Protein AF-A0A9E4AC80-F1 (afdb_monomer_lite)

Foldseek 3Di:
DCFDWDWDWDDDVPDIDIDTDGDDFDDKDFQDDDDDDDDDPPDDDDDDCPNGIDGPVRDDDDDDDDDPDVVVPD

Radius of gyration: 22.67 Å; chains: 1; bounding box: 47×23×66 Å

Secondary structure (DSSP, 8-state):
-----EEEEEEETTEEEEEEE-PPPPPPEE-S-PPP----TT-------TTTEE-TT-PPP------S-TTT--

pLDDT: mean 84.57, std 14.38, range [47.69, 97.19]

Structure (mmCIF, N/CA/C/O backbone):
data_AF-A0A9E4AC80-F1
#
_entry.id   AF-A0A9E4AC80-F1
#
loop_
_atom_site.group_PDB
_atom_site.id
_atom_site.type_symbol
_atom_site.label_atom_id
_atom_site.label_alt_id
_atom_site.label_comp_id
_atom_site.label_asym_id
_atom_site.label_entity_id
_atom_site.label_seq_id
_atom_site.pdbx_PDB_ins_code
_atom_site.Cartn_x
_atom_site.Cartn_y
_atom_site.Cartn_z
_atom_site.occupancy
_atom_site.B_iso_or_equiv
_atom_site.auth_seq_id
_atom_site.auth_comp_id
_atom_site.auth_asym_id
_atom_site.auth_atom_id
_atom_site.pdbx_PDB_model_num
ATOM 1 N N . MET A 1 1 ? 2.8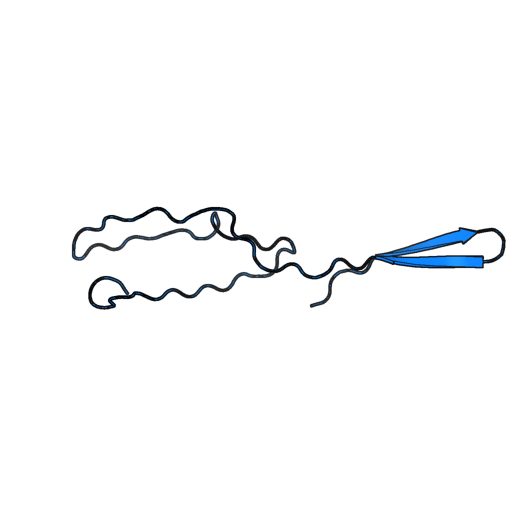03 -3.194 -21.770 1.00 47.69 1 MET A N 1
ATOM 2 C CA . MET A 1 1 ? 3.327 -4.485 -22.280 1.00 47.69 1 MET A CA 1
ATOM 3 C C . MET A 1 1 ? 4.136 -4.258 -23.556 1.00 47.69 1 MET A C 1
ATOM 5 O O . MET A 1 1 ? 3.779 -4.726 -24.632 1.00 47.69 1 MET A O 1
ATOM 9 N N . SER A 1 2 ? 5.217 -3.494 -23.464 1.00 50.66 2 SER A N 1
ATOM 10 C CA . SER A 1 2 ? 6.128 -3.263 -24.590 1.00 50.66 2 SER A CA 1
ATOM 11 C C . SER A 1 2 ? 7.537 -3.200 -24.027 1.00 50.66 2 SER A C 1
ATOM 13 O O . SER A 1 2 ? 8.148 -2.135 -23.968 1.00 50.66 2 SER A O 1
ATOM 15 N N . GLY A 1 3 ? 8.008 -4.360 -23.560 1.00 56.50 3 GLY A N 1
ATOM 16 C CA . GLY A 1 3 ? 9.406 -4.567 -23.209 1.00 56.50 3 GLY A CA 1
ATOM 17 C C . GLY A 1 3 ? 10.285 -4.183 -24.397 1.00 56.50 3 GLY A C 1
ATOM 18 O O . GLY A 1 3 ? 9.959 -4.449 -25.560 1.00 56.50 3 GLY A O 1
ATOM 19 N N . ARG A 1 4 ? 11.378 -3.474 -24.123 1.00 64.94 4 ARG A N 1
ATOM 20 C CA . ARG A 1 4 ? 12.313 -3.017 -25.153 1.00 64.94 4 ARG A CA 1
ATOM 21 C C . ARG A 1 4 ? 13.126 -4.206 -25.657 1.00 64.94 4 ARG A C 1
ATOM 23 O O . ARG A 1 4 ? 14.172 -4.522 -25.105 1.00 64.94 4 ARG A O 1
ATOM 30 N N . CYS A 1 5 ? 12.671 -4.853 -26.727 1.00 60.56 5 CYS A N 1
ATOM 31 C CA . CYS A 1 5 ? 13.480 -5.866 -27.399 1.00 60.56 5 CYS A CA 1
ATOM 32 C C . CYS A 1 5 ? 14.722 -5.209 -28.012 1.00 60.56 5 CYS A C 1
ATOM 34 O O . CYS A 1 5 ? 14.609 -4.322 -28.864 1.00 60.56 5 CYS A O 1
ATOM 36 N N . THR A 1 6 ? 15.908 -5.663 -27.615 1.00 63.22 6 THR A N 1
ATOM 37 C CA . THR A 1 6 ? 17.157 -5.232 -28.250 1.00 63.22 6 THR A CA 1
ATOM 38 C C . THR A 1 6 ? 17.540 -6.251 -29.314 1.00 63.22 6 THR A C 1
ATOM 40 O O . THR A 1 6 ? 17.690 -7.442 -29.034 1.00 63.22 6 THR A O 1
ATOM 43 N N . LEU A 1 7 ? 17.682 -5.788 -30.556 1.00 67.06 7 LEU A N 1
ATOM 44 C CA . LEU A 1 7 ? 18.083 -6.627 -31.679 1.00 67.06 7 LEU A CA 1
ATOM 45 C C . LEU A 1 7 ? 19.610 -6.634 -31.790 1.00 67.06 7 LEU A C 1
ATOM 47 O O . LEU A 1 7 ? 20.216 -5.638 -32.186 1.00 67.06 7 LEU A O 1
ATOM 51 N N . ALA A 1 8 ? 20.236 -7.761 -31.455 1.00 70.00 8 ALA A N 1
ATOM 52 C CA . ALA A 1 8 ? 21.672 -7.944 -31.615 1.00 70.00 8 ALA A CA 1
ATOM 53 C C . ALA A 1 8 ? 21.946 -8.750 -32.890 1.00 70.00 8 ALA A C 1
ATOM 55 O O . ALA A 1 8 ? 21.695 -9.954 -32.947 1.00 70.00 8 ALA A O 1
ATOM 56 N N . CYS A 1 9 ? 22.478 -8.083 -33.914 1.00 71.19 9 CYS A N 1
ATOM 57 C CA . CYS A 1 9 ? 22.886 -8.714 -35.166 1.00 71.19 9 CYS A CA 1
ATOM 58 C C . CYS A 1 9 ? 24.407 -8.881 -35.201 1.00 71.19 9 CYS A C 1
ATOM 60 O O . CYS A 1 9 ? 25.147 -7.906 -35.050 1.00 71.19 9 CYS A O 1
ATOM 62 N N . LYS A 1 10 ? 24.883 -10.110 -35.421 1.00 72.88 10 LYS A N 1
ATOM 63 C CA . LYS A 1 10 ? 26.312 -10.405 -35.585 1.00 72.88 10 LYS A CA 1
ATOM 64 C C . LYS A 1 10 ? 26.549 -10.963 -36.984 1.00 72.88 10 LYS A C 1
ATOM 66 O O . LYS A 1 10 ? 25.946 -11.960 -37.379 1.00 72.88 10 LYS A O 1
ATOM 71 N N . GLY A 1 11 ? 27.399 -10.275 -37.743 1.00 64.19 11 GLY A N 1
ATOM 72 C CA . GLY A 1 11 ? 27.802 -10.695 -39.080 1.00 64.19 11 GLY A CA 1
ATOM 73 C C . GLY A 1 11 ? 28.842 -11.802 -38.989 1.00 64.19 11 GLY A C 1
ATOM 74 O O . GLY A 1 11 ? 29.917 -11.598 -38.427 1.00 64.19 11 GLY A O 1
ATOM 75 N N . ILE A 1 12 ? 28.527 -12.965 -39.544 1.00 62.41 12 ILE A N 1
ATOM 76 C CA . ILE A 1 12 ? 29.493 -14.029 -39.818 1.00 62.41 12 ILE A CA 1
ATOM 77 C C . ILE A 1 12 ? 29.677 -14.032 -41.341 1.00 62.41 12 ILE A C 1
ATOM 79 O O . ILE A 1 12 ? 28.754 -13.669 -42.064 1.00 62.41 12 ILE A O 1
ATOM 83 N N . LEU A 1 13 ? 30.880 -14.338 -41.837 1.00 56.69 13 LEU A N 1
ATOM 84 C CA . LEU A 1 13 ? 31.250 -14.275 -43.259 1.00 56.69 13 LEU A CA 1
ATOM 85 C C . LEU A 1 13 ? 30.107 -14.812 -44.163 1.00 56.69 13 LEU A C 1
ATOM 87 O O . LEU A 1 13 ? 29.854 -16.011 -44.195 1.00 56.69 13 LEU A O 1
ATOM 91 N N . ALA A 1 14 ? 29.411 -13.899 -44.852 1.00 67.06 14 ALA A N 1
ATOM 92 C CA . ALA A 1 14 ? 28.255 -14.098 -45.745 1.00 67.06 14 ALA A CA 1
ATOM 93 C C . ALA A 1 14 ? 26.836 -14.315 -45.152 1.00 67.06 14 ALA A C 1
ATOM 95 O O . ALA A 1 14 ? 25.889 -14.361 -45.937 1.00 67.06 14 ALA A O 1
ATOM 96 N N . ALA A 1 15 ? 26.625 -14.360 -43.830 1.00 56.84 15 ALA A N 1
ATOM 97 C CA . ALA A 1 15 ? 25.281 -14.390 -43.232 1.00 56.84 15 ALA A CA 1
ATOM 98 C C . ALA A 1 15 ? 25.210 -13.642 -41.888 1.00 56.84 15 ALA A C 1
ATOM 100 O O . ALA A 1 15 ? 26.024 -13.847 -40.986 1.00 56.84 15 ALA A O 1
ATOM 101 N N . THR A 1 16 ? 24.200 -12.786 -41.735 1.00 70.88 16 THR A N 1
ATOM 102 C CA . THR A 1 16 ? 23.917 -12.088 -40.475 1.00 70.88 16 THR A CA 1
ATOM 103 C C . THR A 1 16 ? 22.888 -12.883 -39.684 1.00 70.88 16 THR A C 1
ATOM 105 O O . THR A 1 16 ? 21.766 -13.071 -40.149 1.00 70.88 16 THR A O 1
ATOM 108 N N . LEU A 1 17 ? 23.254 -13.324 -38.480 1.00 73.06 17 LEU A N 1
ATOM 109 C CA . LEU A 1 17 ? 22.309 -13.893 -37.522 1.00 73.06 17 LEU A CA 1
ATOM 110 C C . LEU A 1 17 ? 21.908 -12.794 -36.536 1.00 73.06 17 LEU A C 1
ATOM 112 O O . LEU A 1 17 ? 22.774 -12.176 -35.910 1.00 73.06 17 LEU A O 1
ATOM 116 N N . CYS A 1 18 ? 20.606 -12.547 -36.402 1.00 67.88 18 CYS A N 1
ATOM 117 C CA . CYS A 1 18 ? 20.070 -11.616 -35.417 1.00 67.88 18 CYS A CA 1
ATOM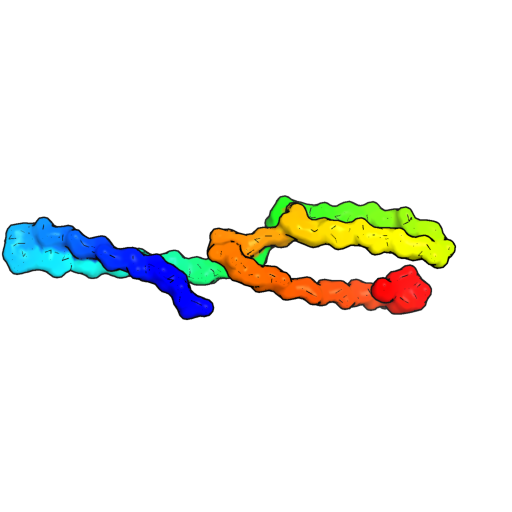 118 C C . CYS A 1 18 ? 19.318 -12.394 -34.341 1.00 67.88 18 CYS A C 1
ATOM 120 O O . CYS A 1 18 ? 18.414 -13.166 -34.655 1.00 67.88 18 CYS A O 1
ATOM 122 N N . LEU A 1 19 ? 19.689 -12.181 -33.081 1.00 67.00 19 LEU A N 1
ATOM 123 C CA . LEU A 1 19 ? 18.911 -12.645 -31.940 1.00 67.00 19 LEU A CA 1
ATOM 124 C C . LEU A 1 19 ? 18.183 -11.439 -31.350 1.00 67.00 19 LEU A C 1
ATOM 126 O O . LEU A 1 19 ? 18.789 -10.392 -31.113 1.00 67.00 19 LEU A O 1
ATOM 130 N N . ALA A 1 20 ? 16.880 -11.591 -31.134 1.00 64.44 20 ALA A N 1
ATOM 131 C CA . ALA A 1 20 ? 16.095 -10.650 -30.354 1.00 64.44 20 ALA A CA 1
ATOM 132 C C . ALA A 1 20 ? 16.046 -11.165 -28.913 1.00 64.44 20 ALA A C 1
ATOM 134 O O . ALA A 1 20 ? 15.522 -12.252 -28.668 1.00 64.44 20 ALA A O 1
ATOM 135 N N . ALA A 1 21 ? 16.616 -10.403 -27.983 1.00 63.56 21 ALA A N 1
ATOM 136 C CA . ALA A 1 21 ? 16.379 -10.600 -26.560 1.00 63.56 21 ALA A CA 1
ATOM 137 C C . ALA A 1 21 ? 15.279 -9.620 -26.148 1.00 63.56 21 ALA A C 1
ATOM 139 O O . ALA A 1 21 ? 15.427 -8.407 -26.324 1.00 63.56 21 ALA A O 1
ATOM 140 N N . CYS A 1 22 ? 14.162 -10.161 -25.676 1.00 67.19 22 CYS A N 1
ATOM 141 C CA . CYS A 1 22 ? 13.072 -9.398 -25.093 1.00 67.19 22 CYS A CA 1
ATOM 142 C C . CYS A 1 22 ? 13.001 -9.809 -23.628 1.00 67.19 22 CYS A C 1
ATOM 144 O O . CYS A 1 22 ? 12.771 -10.988 -23.352 1.00 67.19 22 CYS A O 1
ATOM 146 N N . ASP A 1 23 ? 13.212 -8.863 -22.717 1.00 70.38 23 ASP A N 1
ATOM 147 C CA . ASP A 1 23 ? 12.867 -9.097 -21.320 1.00 70.38 23 ASP A CA 1
ATOM 148 C C . ASP A 1 23 ? 11.344 -9.229 -21.223 1.00 70.38 23 ASP A C 1
ATOM 150 O O . ASP A 1 23 ? 10.585 -8.479 -21.854 1.00 70.38 23 ASP A O 1
ATOM 154 N N . SER A 1 24 ? 10.900 -10.270 -20.521 1.00 83.50 24 SER A N 1
ATOM 155 C CA . SER A 1 24 ? 9.489 -10.432 -20.186 1.00 83.50 24 SER A CA 1
ATOM 156 C C . SER A 1 24 ? 9.138 -9.391 -19.135 1.00 83.50 24 SER A C 1
ATOM 158 O O . SER A 1 24 ? 9.921 -9.208 -18.216 1.00 83.50 24 SER A O 1
ATOM 160 N N . ASN A 1 25 ? 7.951 -8.785 -19.235 1.00 84.56 25 ASN A N 1
ATOM 161 C CA . ASN A 1 25 ? 7.421 -7.968 -18.142 1.00 84.56 25 ASN A CA 1
ATOM 162 C C . ASN A 1 25 ? 7.408 -8.821 -16.875 1.00 84.56 25 ASN A C 1
ATOM 164 O O . ASN A 1 25 ? 6.822 -9.916 -16.867 1.00 84.56 25 ASN A O 1
ATOM 168 N N . GLU A 1 26 ? 8.046 -8.323 -15.840 1.00 90.88 26 GLU A N 1
ATOM 169 C CA . GLU A 1 26 ? 7.938 -8.815 -14.490 1.00 90.88 26 GLU A CA 1
ATOM 170 C C . GLU A 1 26 ? 6.739 -8.131 -13.830 1.00 90.88 26 GLU A C 1
ATOM 172 O O . GLU A 1 26 ? 6.302 -7.053 -14.224 1.00 90.88 26 GLU A O 1
ATOM 177 N N . GLY A 1 27 ? 6.099 -8.838 -12.903 1.00 91.69 27 GLY A N 1
ATOM 178 C CA . GLY A 1 27 ? 5.043 -8.243 -12.097 1.00 91.69 27 GLY A CA 1
ATOM 179 C C . GLY A 1 27 ? 5.626 -7.577 -10.850 1.00 91.69 27 GLY A C 1
ATOM 180 O O . GLY A 1 27 ? 6.784 -7.830 -10.501 1.00 91.69 27 GLY A O 1
ATOM 181 N N . PRO A 1 28 ? 4.800 -6.836 -10.097 1.00 95.88 28 PRO A N 1
ATOM 182 C CA . PRO A 1 28 ? 5.205 -6.281 -8.817 1.00 95.88 28 PRO A CA 1
ATOM 183 C C . PRO A 1 28 ? 5.704 -7.364 -7.857 1.00 95.88 28 PRO A C 1
ATOM 185 O O . PRO A 1 28 ? 5.064 -8.405 -7.671 1.00 95.88 28 PRO A O 1
ATOM 188 N N . ALA A 1 29 ? 6.822 -7.089 -7.197 1.00 96.12 29 ALA A N 1
ATOM 189 C CA . ALA A 1 29 ? 7.447 -7.969 -6.226 1.00 96.12 29 ALA A CA 1
ATOM 190 C C . ALA A 1 29 ? 7.302 -7.425 -4.796 1.00 96.12 29 ALA A C 1
ATOM 192 O O . ALA A 1 29 ? 7.311 -6.216 -4.553 1.00 96.12 29 ALA A O 1
ATOM 193 N N . VAL A 1 30 ? 7.207 -8.341 -3.828 1.00 96.94 30 VAL A N 1
ATOM 194 C CA . VAL A 1 30 ? 7.172 -8.020 -2.394 1.00 96.94 30 VAL A CA 1
ATOM 195 C C . VAL A 1 30 ? 8.598 -7.864 -1.874 1.00 96.94 30 VAL A C 1
ATOM 197 O O . VAL A 1 30 ? 9.381 -8.811 -1.911 1.00 96.94 30 VAL A O 1
ATOM 200 N N . MET A 1 31 ? 8.921 -6.681 -1.358 1.00 96.50 31 MET A N 1
ATOM 201 C CA . MET A 1 31 ? 10.247 -6.336 -0.827 1.00 96.50 31 MET A CA 1
ATOM 202 C C . MET A 1 31 ? 10.364 -6.579 0.684 1.00 96.50 31 MET A C 1
ATOM 204 O O . MET A 1 31 ? 11.467 -6.710 1.213 1.00 96.50 31 MET A O 1
ATOM 208 N N . GLY A 1 32 ? 9.234 -6.658 1.391 1.00 94.56 32 GLY A N 1
ATOM 209 C CA . GLY A 1 32 ? 9.199 -6.889 2.832 1.00 94.56 32 GLY A CA 1
ATOM 210 C C . GLY A 1 32 ? 7.779 -7.003 3.383 1.00 94.56 32 GLY A C 1
ATOM 211 O O . GLY A 1 32 ? 6.804 -7.006 2.638 1.00 94.56 32 GLY A O 1
ATOM 212 N N . SER A 1 33 ? 7.661 -7.085 4.708 1.00 95.81 33 SER A N 1
ATOM 213 C CA . SER A 1 33 ? 6.377 -7.180 5.410 1.00 95.81 33 SER A CA 1
ATOM 214 C C . SER A 1 33 ? 5.997 -5.866 6.084 1.00 95.81 33 SER A C 1
ATOM 216 O O . SER A 1 33 ? 6.825 -5.258 6.767 1.00 95.81 33 SER A O 1
ATOM 218 N N . ILE A 1 34 ? 4.725 -5.486 5.987 1.00 96.00 34 ILE A N 1
ATOM 219 C CA . ILE A 1 34 ? 4.166 -4.366 6.747 1.00 96.00 34 ILE A CA 1
ATOM 220 C C . ILE A 1 34 ? 4.036 -4.797 8.222 1.00 96.00 34 ILE A C 1
ATOM 222 O O . ILE A 1 34 ? 3.393 -5.812 8.493 1.00 96.00 34 ILE A O 1
ATOM 226 N N . PRO A 1 35 ? 4.654 -4.087 9.184 1.00 95.88 35 PRO A N 1
ATOM 227 C CA . PRO A 1 35 ? 4.578 -4.442 10.597 1.00 95.88 35 PRO A CA 1
ATOM 228 C C . PRO A 1 35 ? 3.196 -4.137 11.189 1.00 95.88 35 PRO A C 1
ATOM 230 O O . PRO A 1 35 ? 2.489 -3.241 10.724 1.00 95.88 35 PRO A O 1
ATOM 233 N N . ASN A 1 36 ? 2.848 -4.837 12.271 1.00 96.00 36 ASN A N 1
ATOM 234 C CA . ASN A 1 36 ? 1.611 -4.589 13.011 1.00 96.00 36 ASN A CA 1
ATOM 235 C C . ASN A 1 36 ? 1.569 -3.157 13.556 1.00 96.00 36 ASN A C 1
ATOM 237 O O . ASN A 1 36 ? 2.571 -2.647 14.058 1.00 96.00 36 ASN A O 1
ATOM 241 N N . GLN A 1 37 ? 0.388 -2.545 13.494 1.00 94.44 37 GLN A N 1
ATOM 242 C CA . GLN A 1 37 ? 0.127 -1.217 14.039 1.00 94.44 37 GLN A CA 1
ATOM 243 C C . GLN A 1 37 ? -0.757 -1.331 15.281 1.00 94.44 37 GLN A C 1
ATOM 245 O O . GLN A 1 37 ? -1.720 -2.096 15.294 1.00 94.44 37 GLN A O 1
ATOM 250 N N . THR A 1 38 ? -0.451 -0.535 16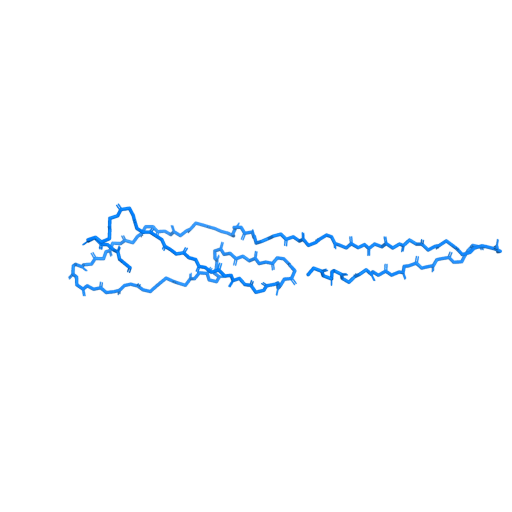.302 1.00 94.88 38 THR A N 1
ATOM 251 C CA . THR A 1 38 ? -1.334 -0.314 17.452 1.00 94.88 38 THR A CA 1
ATOM 252 C C . THR A 1 38 ? -1.771 1.139 17.407 1.00 94.88 38 THR A C 1
ATOM 254 O O . THR A 1 38 ? -0.930 2.033 17.476 1.00 94.88 38 THR A O 1
ATOM 257 N N . VAL A 1 39 ? -3.075 1.373 17.279 1.00 94.12 39 VAL A N 1
ATOM 258 C CA . VAL A 1 39 ? -3.653 2.709 17.099 1.00 94.12 39 VAL A CA 1
ATOM 259 C C . VAL A 1 39 ? -4.656 2.959 18.220 1.00 94.12 39 VAL A C 1
ATOM 261 O O . VAL A 1 39 ? -5.425 2.068 18.580 1.00 94.12 39 VAL A O 1
ATOM 264 N N . ALA A 1 40 ? -4.621 4.151 18.813 1.00 94.75 40 ALA A N 1
ATOM 265 C CA . ALA A 1 40 ? -5.625 4.544 19.793 1.00 94.75 40 ALA A CA 1
ATOM 266 C C . ALA A 1 40 ? -6.959 4.842 19.092 1.00 94.75 40 ALA A C 1
ATOM 268 O O . ALA A 1 40 ? -6.988 5.306 17.955 1.00 94.75 40 ALA A O 1
ATOM 269 N N . VAL A 1 41 ? -8.077 4.585 19.772 1.00 92.62 41 VAL A N 1
ATOM 270 C CA . VAL A 1 41 ? -9.409 4.832 19.203 1.00 92.62 41 VAL A CA 1
ATOM 271 C C . VAL A 1 41 ? -9.551 6.306 18.816 1.00 92.62 41 VAL A C 1
ATOM 273 O O . VAL A 1 41 ? -9.311 7.187 19.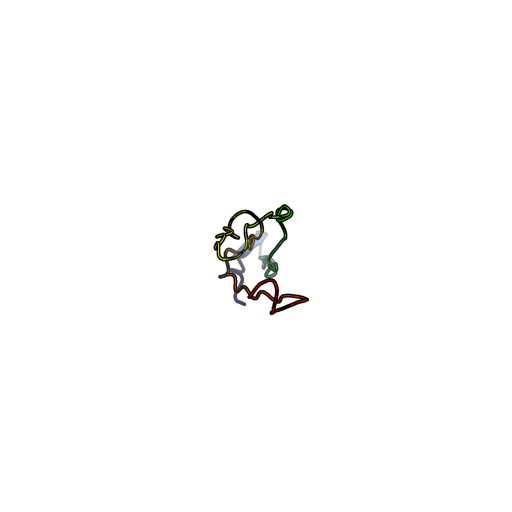638 1.00 92.62 41 VAL A O 1
ATOM 276 N N . GLY A 1 42 ? -9.971 6.554 17.573 1.00 93.19 42 GLY A N 1
ATOM 277 C CA . GLY A 1 42 ? -10.154 7.897 17.016 1.00 93.19 42 GLY A CA 1
ATOM 278 C C . GLY A 1 42 ? -8.908 8.502 16.364 1.00 93.19 42 GLY A C 1
ATOM 279 O O . GLY A 1 42 ? -9.023 9.548 15.731 1.00 93.19 42 GLY A O 1
ATOM 280 N N . GLU A 1 43 ? -7.745 7.855 16.471 1.00 95.31 43 GLU A N 1
ATOM 281 C CA . GLU A 1 43 ? -6.522 8.282 15.787 1.00 95.31 43 GLU A CA 1
ATOM 282 C C . GLU A 1 43 ? -6.421 7.700 14.372 1.00 95.31 43 GLU A C 1
ATOM 284 O O . GLU A 1 43 ? -7.014 6.671 14.047 1.00 95.31 43 GLU A O 1
ATOM 289 N N . THR A 1 44 ? -5.625 8.354 13.525 1.00 94.88 44 THR A N 1
ATOM 290 C CA . THR A 1 44 ? -5.305 7.887 12.168 1.00 94.88 44 THR A CA 1
ATOM 291 C C . THR A 1 44 ? -3.820 7.561 12.060 1.00 94.88 44 THR A C 1
ATOM 293 O O . THR A 1 44 ? -2.976 8.310 12.551 1.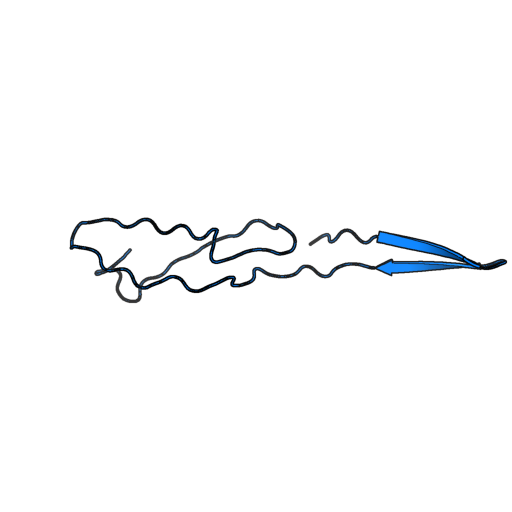00 94.88 44 THR A O 1
ATOM 296 N N . VAL A 1 45 ? -3.491 6.464 11.376 1.00 95.19 45 VAL A N 1
ATOM 297 C CA . VAL A 1 45 ? -2.110 6.086 11.051 1.00 95.19 45 VAL A CA 1
ATOM 298 C C . VAL A 1 45 ? -1.903 6.10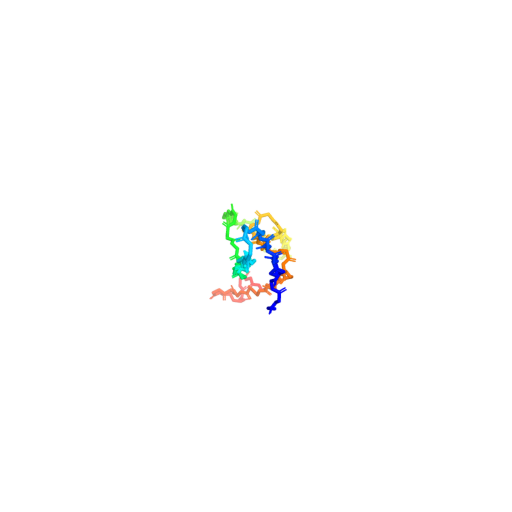2 9.540 1.00 95.19 45 VAL A C 1
ATOM 300 O O . VAL A 1 45 ? -2.738 5.614 8.784 1.00 95.19 45 VAL A O 1
ATOM 303 N N . THR A 1 46 ? -0.767 6.639 9.099 1.00 94.94 46 THR A N 1
ATOM 304 C CA . THR A 1 46 ? -0.366 6.638 7.687 1.00 94.94 46 THR A CA 1
ATOM 305 C C . THR A 1 46 ? 0.756 5.631 7.480 1.00 94.94 46 THR A C 1
ATOM 307 O O . THR A 1 46 ? 1.795 5.717 8.133 1.00 94.94 46 THR A O 1
ATOM 310 N N . ILE A 1 47 ? 0.571 4.702 6.540 1.00 93.50 47 ILE A N 1
ATOM 311 C CA . ILE A 1 47 ? 1.572 3.691 6.181 1.00 93.50 47 ILE A CA 1
ATOM 312 C C . ILE A 1 47 ? 2.079 3.980 4.768 1.00 93.50 47 ILE A C 1
ATOM 314 O O . ILE A 1 47 ? 1.306 4.009 3.814 1.00 93.50 47 ILE A O 1
ATOM 318 N N . SER A 1 48 ? 3.391 4.174 4.623 1.00 94.19 48 SER A N 1
ATOM 319 C CA . SER A 1 48 ? 4.025 4.291 3.306 1.00 94.19 48 SER A CA 1
ATOM 320 C C . SER A 1 48 ? 4.255 2.906 2.700 1.00 94.19 48 SER A C 1
ATOM 322 O O . SER A 1 48 ? 4.926 2.071 3.306 1.00 94.19 48 SER A O 1
ATOM 324 N N . LEU A 1 49 ? 3.725 2.669 1.496 1.00 95.38 49 LEU A N 1
ATOM 325 C CA . LEU A 1 49 ? 3.836 1.382 0.797 1.00 95.38 49 LEU A CA 1
ATOM 326 C C . LEU A 1 49 ? 5.080 1.257 -0.095 1.00 95.38 49 LEU A C 1
ATOM 328 O O . LEU A 1 49 ? 5.451 0.146 -0.465 1.00 95.38 49 LEU A O 1
ATOM 332 N N . ALA A 1 50 ? 5.760 2.372 -0.383 1.00 91.62 50 ALA A N 1
ATOM 333 C CA . ALA A 1 50 ? 6.869 2.440 -1.340 1.00 91.62 50 ALA A CA 1
ATOM 334 C C . ALA A 1 50 ? 8.077 1.554 -0.980 1.00 91.62 50 ALA A C 1
ATOM 336 O O . ALA A 1 50 ? 8.900 1.257 -1.835 1.00 91.62 50 ALA A O 1
ATOM 337 N N . GLN A 1 51 ? 8.196 1.141 0.284 1.00 93.38 51 GLN A N 1
ATOM 338 C CA . GLN A 1 51 ? 9.272 0.264 0.755 1.00 93.38 51 GLN A CA 1
ATOM 339 C C . GLN A 1 51 ? 8.902 -1.226 0.774 1.00 93.38 51 GLN A C 1
ATOM 341 O O . GLN A 1 51 ? 9.751 -2.060 1.079 1.00 93.38 51 GLN A O 1
ATOM 346 N N . TYR A 1 52 ? 7.644 -1.572 0.492 1.00 97.19 52 TYR A N 1
ATOM 347 C CA . TYR A 1 52 ? 7.142 -2.946 0.595 1.00 97.19 52 TYR A CA 1
ATOM 348 C C . TYR A 1 52 ? 6.867 -3.596 -0.758 1.00 97.19 52 TYR A C 1
ATOM 350 O O . TYR A 1 52 ? 6.856 -4.823 -0.840 1.00 97.19 52 TYR A O 1
ATOM 358 N N . PHE A 1 53 ? 6.696 -2.796 -1.810 1.00 97.12 53 PHE A N 1
ATOM 359 C CA . PHE A 1 53 ? 6.421 -3.266 -3.162 1.00 97.12 53 PHE A CA 1
ATOM 360 C C . PHE A 1 53 ? 7.298 -2.518 -4.161 1.00 97.12 53 PHE A C 1
ATOM 362 O O . PHE A 1 53 ? 7.500 -1.312 -4.020 1.00 97.12 53 PHE A O 1
ATOM 369 N N . ALA A 1 54 ? 7.805 -3.232 -5.159 1.00 96.25 54 ALA A N 1
ATOM 370 C CA . ALA A 1 54 ? 8.565 -2.654 -6.259 1.00 96.25 54 ALA A CA 1
ATOM 371 C C . ALA A 1 54 ? 8.223 -3.380 -7.558 1.00 96.25 54 ALA A C 1
ATOM 373 O O . ALA A 1 54 ? 8.064 -4.599 -7.555 1.00 96.25 54 ALA A O 1
ATOM 374 N N . ASP A 1 55 ? 8.130 -2.632 -8.651 1.00 95.56 55 ASP A N 1
ATOM 375 C CA . ASP A 1 55 ? 8.052 -3.196 -9.992 1.00 95.56 55 ASP A CA 1
ATOM 376 C C . ASP A 1 55 ? 9.452 -3.162 -10.634 1.00 95.56 55 ASP A C 1
ATOM 378 O O . ASP A 1 55 ? 10.035 -2.075 -10.724 1.00 95.56 55 ASP A O 1
ATOM 382 N N . PRO A 1 56 ? 10.037 -4.313 -11.019 1.00 92.31 56 PRO A N 1
ATOM 383 C CA . PRO A 1 56 ? 11.375 -4.363 -11.614 1.00 92.31 56 PRO A CA 1
ATOM 384 C C . PRO A 1 56 ? 11.500 -3.613 -12.945 1.00 92.31 56 PRO A C 1
ATOM 386 O O . PRO A 1 56 ? 12.580 -3.100 -13.251 1.00 92.31 56 PRO A O 1
ATOM 389 N N . ASP A 1 57 ? 10.412 -3.515 -13.709 1.00 92.31 57 ASP A N 1
ATOM 390 C CA . ASP A 1 57 ? 10.366 -2.790 -14.981 1.00 92.31 57 ASP A CA 1
ATOM 391 C C . ASP A 1 57 ? 10.078 -1.294 -14.791 1.00 92.31 57 ASP A C 1
ATOM 393 O O . ASP A 1 57 ? 10.234 -0.495 -15.721 1.00 92.31 57 ASP A O 1
ATOM 397 N N . GLY A 1 58 ? 9.714 -0.897 -13.569 1.00 90.62 58 GLY A N 1
ATOM 398 C CA . GLY A 1 58 ? 9.346 0.469 -13.226 1.00 90.62 58 GLY A CA 1
ATOM 399 C C . GLY A 1 58 ? 7.937 0.841 -13.679 1.00 90.62 58 GLY A C 1
ATOM 400 O O . GLY A 1 58 ? 7.662 2.035 -13.825 1.00 90.62 58 GLY A O 1
ATOM 401 N N . ASP A 1 59 ? 7.064 -0.146 -13.906 1.00 93.50 59 ASP A N 1
ATOM 402 C CA . ASP A 1 59 ? 5.646 0.100 -14.164 1.00 93.50 59 ASP A CA 1
ATOM 403 C C . ASP A 1 59 ? 4.960 0.704 -12.917 1.00 93.50 59 ASP A C 1
ATOM 405 O O . ASP A 1 59 ? 5.335 0.453 -11.766 1.00 93.50 59 ASP A O 1
ATOM 409 N N . ASP A 1 60 ? 3.928 1.524 -13.141 1.00 94.25 60 ASP A N 1
ATOM 410 C CA . ASP A 1 60 ? 3.175 2.156 -12.056 1.00 94.25 60 ASP A CA 1
ATOM 411 C C . ASP A 1 60 ? 2.426 1.117 -11.204 1.00 94.25 60 ASP A C 1
ATOM 413 O O . ASP A 1 60 ? 1.696 0.257 -11.705 1.00 94.25 60 ASP A O 1
ATOM 417 N N . LEU A 1 61 ? 2.530 1.259 -9.881 1.00 95.31 61 LEU A N 1
ATOM 418 C CA . LEU A 1 61 ? 1.860 0.384 -8.921 1.00 95.31 61 LEU A CA 1
ATOM 419 C C . LEU A 1 61 ? 0.481 0.925 -8.521 1.00 95.31 61 LEU A C 1
ATOM 421 O O . LEU A 1 61 ? 0.331 2.090 -8.151 1.00 95.31 61 LEU A O 1
ATOM 425 N N . SER A 1 62 ? -0.525 0.046 -8.526 1.00 95.81 62 SER A N 1
ATOM 426 C CA . SER A 1 62 ? -1.876 0.316 -8.011 1.00 95.81 62 SER A CA 1
ATOM 427 C C . SER A 1 62 ? -2.126 -0.455 -6.715 1.00 95.81 62 SER A C 1
ATOM 429 O O . SER A 1 62 ? -1.793 -1.635 -6.622 1.00 95.81 62 SER A O 1
ATOM 431 N N . TYR A 1 63 ? -2.753 0.193 -5.730 1.00 94.38 63 TYR A N 1
ATOM 432 C CA . TYR A 1 63 ? -2.960 -0.364 -4.389 1.00 94.38 63 TYR A CA 1
ATOM 433 C C . TYR A 1 63 ? -4.441 -0.400 -4.007 1.00 94.38 63 TYR A C 1
ATOM 435 O O . TYR A 1 63 ? -5.191 0.528 -4.305 1.00 94.38 63 TYR A O 1
ATOM 443 N N . ALA A 1 64 ? -4.837 -1.450 -3.292 1.00 94.88 64 ALA A N 1
ATOM 444 C CA . ALA A 1 64 ? -6.140 -1.577 -2.649 1.00 94.88 64 ALA A CA 1
ATOM 445 C C . ALA A 1 64 ? -5.954 -2.165 -1.245 1.00 94.88 64 ALA A C 1
ATOM 447 O O . ALA A 1 64 ? -5.092 -3.021 -1.039 1.00 94.88 64 ALA A O 1
ATOM 448 N N . ALA A 1 65 ? -6.765 -1.710 -0.292 1.00 93.50 65 ALA A N 1
ATOM 449 C CA . ALA A 1 65 ? -6.783 -2.207 1.077 1.00 93.50 65 ALA A CA 1
ATOM 450 C C . ALA A 1 65 ? -8.205 -2.638 1.446 1.00 93.50 65 ALA A C 1
ATOM 452 O O . ALA A 1 65 ? -9.178 -2.069 0.955 1.00 93.50 65 ALA A O 1
ATOM 453 N N . ALA A 1 66 ? -8.310 -3.655 2.296 1.00 95.25 66 ALA A N 1
ATOM 454 C CA . ALA A 1 66 ? -9.569 -4.128 2.847 1.00 95.25 66 ALA A CA 1
ATOM 455 C C . ALA A 1 66 ? -9.359 -4.498 4.315 1.00 95.25 66 ALA A C 1
ATOM 457 O O . ALA A 1 66 ? -8.306 -5.030 4.679 1.00 95.25 66 ALA A O 1
ATOM 458 N N . SER A 1 67 ? -10.368 -4.229 5.138 1.00 95.12 67 SER A N 1
ATOM 459 C CA . SER A 1 67 ? -10.384 -4.631 6.538 1.00 95.12 67 SER A CA 1
ATOM 460 C C . SER A 1 67 ? -11.264 -5.859 6.716 1.00 95.12 67 SER A C 1
ATOM 462 O O . SER A 1 67 ? -12.318 -5.983 6.095 1.00 95.12 67 SER A O 1
ATOM 464 N N . SER A 1 68 ? -10.854 -6.770 7.597 1.00 95.88 68 SER A N 1
ATOM 465 C CA . SER A 1 68 ? -11.740 -7.841 8.058 1.00 95.88 68 SER A CA 1
ATOM 466 C C . SER A 1 68 ? -12.849 -7.324 8.982 1.00 95.88 68 SER A C 1
ATOM 468 O O . SER A 1 68 ? -13.812 -8.045 9.224 1.00 95.88 68 SER A O 1
ATOM 470 N N . ASP A 1 69 ? -12.693 -6.109 9.518 1.00 95.31 69 ASP A N 1
ATOM 471 C CA . ASP A 1 69 ? -13.685 -5.406 10.331 1.00 95.31 69 ASP A CA 1
ATOM 472 C C . ASP A 1 69 ? -13.613 -3.896 10.043 1.00 95.31 69 ASP A C 1
ATOM 474 O O . ASP A 1 69 ? -12.740 -3.178 10.543 1.00 95.31 69 ASP A O 1
ATOM 478 N N . GLU A 1 70 ? -14.527 -3.409 9.205 1.00 93.31 70 GLU A N 1
ATOM 479 C CA . GLU A 1 70 ? -14.632 -1.986 8.853 1.00 93.31 70 GLU A CA 1
ATOM 480 C C . GLU A 1 70 ? -15.071 -1.110 10.040 1.00 93.31 70 GLU A C 1
ATOM 482 O O . GLU A 1 70 ? -14.875 0.100 10.022 1.00 93.31 70 GLU A O 1
ATOM 487 N N . GLY A 1 71 ? -15.622 -1.694 11.111 1.00 90.75 71 GLY A N 1
ATOM 488 C CA . GLY A 1 71 ? -15.896 -0.972 12.356 1.00 90.75 71 GLY A CA 1
ATOM 489 C C . GLY A 1 71 ? -14.634 -0.690 13.179 1.00 90.75 71 GLY A C 1
ATOM 490 O O . GLY A 1 71 ? -14.665 0.158 14.072 1.00 90.75 71 GLY A O 1
ATOM 491 N N . VAL A 1 72 ? -13.533 -1.389 12.883 1.00 90.00 72 VAL A N 1
ATOM 492 C CA . VAL A 1 72 ? -12.232 -1.239 13.555 1.00 90.00 72 VAL A CA 1
ATOM 493 C C . VAL A 1 72 ? -11.259 -0.409 12.718 1.00 90.00 72 VAL A C 1
ATOM 495 O O . VAL A 1 72 ? -10.537 0.418 13.276 1.00 90.00 72 VAL A O 1
ATOM 498 N N . ALA A 1 73 ? -11.223 -0.621 11.400 1.00 89.69 73 ALA A N 1
ATOM 499 C CA . ALA A 1 73 ? -10.342 0.098 10.482 1.00 89.69 73 ALA A CA 1
ATOM 500 C C . ALA A 1 73 ? -10.969 0.213 9.086 1.00 89.69 73 ALA A C 1
ATOM 502 O O . ALA A 1 73 ? -11.495 -0.774 8.573 1.00 89.69 73 ALA A O 1
ATOM 503 N N . THR A 1 74 ? -10.858 1.392 8.469 1.00 87.25 74 THR A N 1
ATOM 504 C CA . THR A 1 74 ? -11.368 1.719 7.122 1.00 87.25 74 THR A CA 1
ATOM 505 C C . THR A 1 74 ? -10.315 2.419 6.288 1.00 87.25 74 THR A C 1
ATOM 507 O O . THR A 1 74 ? -9.615 3.273 6.881 1.00 87.25 74 THR A O 1
#

Sequence (74 aa):
MSGRCTLACKGILAATLCLAACDSNEGPAVMGSIPNQTVAVGETVTISLAQYFADPDGDDLSYAAASSDEGVAT